Protein AF-A0A9D9YYS6-F1 (afdb_monomer_lite)

Radius of gyration: 22.5 Å; chains: 1; bounding box: 39×54×61 Å

Structure (mmCIF, N/CA/C/O backbone):
data_AF-A0A9D9YYS6-F1
#
_entry.id   AF-A0A9D9YYS6-F1
#
loop_
_atom_site.group_PDB
_atom_site.id
_atom_site.type_symbol
_atom_site.label_atom_id
_atom_site.label_alt_id
_atom_site.label_comp_id
_atom_site.label_asym_id
_atom_site.label_entity_id
_atom_site.label_seq_id
_atom_site.pdbx_PDB_ins_code
_atom_site.Cartn_x
_atom_site.Cartn_y
_atom_site.Cartn_z
_atom_site.occupancy
_atom_site.B_iso_or_equiv
_atom_site.auth_seq_id
_atom_site.auth_comp_id
_atom_site.auth_asym_id
_atom_site.auth_atom_id
_atom_site.pdbx_PDB_model_num
ATOM 1 N N . MET A 1 1 ? 5.212 40.871 49.961 1.00 56.50 1 MET A N 1
ATOM 2 C CA . MET A 1 1 ? 5.421 41.072 48.506 1.00 56.50 1 MET A CA 1
ATOM 3 C C . MET A 1 1 ? 6.659 40.356 47.951 1.00 56.50 1 MET A C 1
ATOM 5 O O . MET A 1 1 ? 6.537 39.735 46.909 1.00 56.50 1 MET A O 1
ATOM 9 N N . LYS A 1 2 ? 7.818 40.337 48.639 1.00 58.62 2 LYS A N 1
ATOM 10 C CA . LYS A 1 2 ? 9.047 39.690 48.117 1.00 58.62 2 LYS A CA 1
ATOM 11 C C . LYS A 1 2 ? 8.964 38.162 47.921 1.00 58.62 2 LYS A C 1
ATOM 13 O O . LYS A 1 2 ? 9.550 37.648 46.981 1.00 58.62 2 LYS A O 1
ATOM 18 N N . LYS A 1 3 ? 8.203 37.441 48.760 1.00 61.53 3 LYS A N 1
ATOM 19 C CA . LYS A 1 3 ? 8.047 35.977 48.634 1.00 61.53 3 LYS A CA 1
ATOM 20 C C . LYS A 1 3 ? 7.299 35.576 47.355 1.00 61.53 3 LYS A C 1
ATOM 22 O O . LYS A 1 3 ? 7.759 34.687 46.661 1.00 61.53 3 LYS A O 1
ATOM 27 N N . ALA A 1 4 ? 6.211 36.267 47.003 1.00 66.00 4 ALA A N 1
ATOM 28 C CA . ALA A 1 4 ? 5.428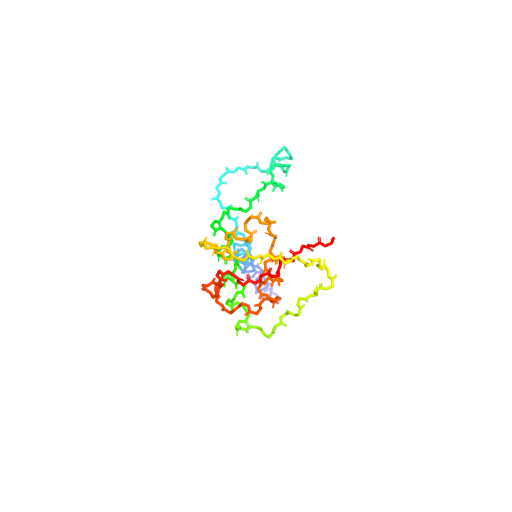 35.971 45.797 1.00 66.00 4 ALA A CA 1
ATOM 29 C C . ALA A 1 4 ? 6.234 36.165 44.497 1.00 66.00 4 ALA A C 1
ATOM 31 O O . ALA A 1 4 ? 6.087 35.387 43.563 1.00 66.00 4 ALA A O 1
ATOM 32 N N . LEU A 1 5 ? 7.142 37.148 44.469 1.00 63.53 5 LEU A N 1
ATOM 33 C CA . LEU A 1 5 ? 8.013 37.400 43.320 1.00 63.53 5 LEU A CA 1
ATOM 34 C C . LEU A 1 5 ? 9.017 36.256 43.085 1.00 63.53 5 LEU A C 1
ATOM 36 O O . LEU A 1 5 ? 9.277 35.886 41.947 1.00 63.53 5 LEU A O 1
ATOM 40 N N . ILE A 1 6 ? 9.534 35.658 44.164 1.00 70.31 6 ILE A N 1
ATOM 41 C CA . ILE A 1 6 ? 10.462 34.519 44.098 1.00 70.31 6 ILE A CA 1
ATOM 42 C C . ILE A 1 6 ? 9.759 33.277 43.539 1.00 70.31 6 ILE A C 1
ATOM 44 O O . ILE A 1 6 ? 10.321 32.598 42.687 1.00 70.31 6 ILE A O 1
ATOM 48 N N . TRP A 1 7 ? 8.516 33.012 43.954 1.00 67.12 7 TRP A N 1
ATOM 49 C CA . TRP A 1 7 ? 7.736 31.885 43.431 1.00 67.12 7 TRP A CA 1
ATOM 50 C C . TRP A 1 7 ? 7.406 32.035 41.938 1.00 67.12 7 TRP A C 1
ATOM 52 O O . TRP A 1 7 ? 7.451 31.049 41.209 1.00 67.12 7 TRP A O 1
ATOM 62 N N . ILE A 1 8 ? 7.151 33.258 41.460 1.00 67.81 8 ILE A N 1
ATOM 63 C CA . ILE A 1 8 ? 6.905 33.534 40.033 1.00 67.81 8 ILE A CA 1
ATOM 64 C C . ILE A 1 8 ? 8.182 33.343 39.203 1.00 67.81 8 ILE A C 1
ATOM 66 O O . ILE A 1 8 ? 8.134 32.727 38.141 1.00 67.81 8 ILE A O 1
ATOM 70 N N . ILE A 1 9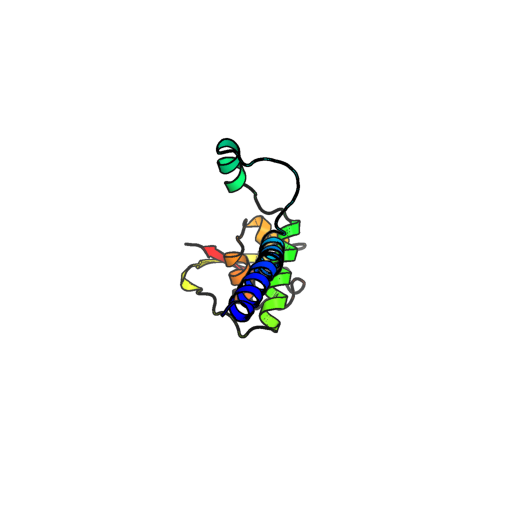 ? 9.335 33.800 39.698 1.00 65.25 9 ILE A N 1
ATOM 71 C CA . ILE A 1 9 ? 10.628 33.597 39.023 1.00 65.25 9 ILE A CA 1
ATOM 72 C C . ILE A 1 9 ? 10.982 32.101 38.952 1.00 65.25 9 ILE A C 1
ATOM 74 O O . ILE A 1 9 ? 11.461 31.634 37.920 1.00 65.25 9 ILE A O 1
ATOM 78 N N . LEU A 1 10 ? 10.690 31.331 40.007 1.00 64.38 10 LEU A N 1
ATOM 79 C CA . LEU A 1 10 ? 10.933 29.885 40.032 1.00 64.38 10 LEU A CA 1
ATOM 80 C C . LEU A 1 10 ? 10.026 29.121 39.050 1.00 64.38 10 LEU A C 1
ATOM 82 O O . LEU A 1 10 ? 10.476 28.175 38.409 1.00 64.38 10 LEU A O 1
ATOM 86 N N . LEU A 1 11 ? 8.772 29.560 38.894 1.00 62.81 11 LEU A N 1
ATOM 87 C CA . LEU A 1 11 ? 7.822 29.001 37.929 1.00 62.81 11 LEU A CA 1
ATOM 88 C C . LEU A 1 11 ? 8.278 29.252 36.480 1.00 62.81 11 LEU A C 1
ATOM 90 O O . LEU A 1 11 ? 8.231 28.345 35.655 1.00 62.81 11 LEU A O 1
ATOM 94 N N . VAL A 1 12 ? 8.773 30.458 36.181 1.00 60.47 12 VAL A N 1
ATOM 95 C CA . VAL A 1 12 ? 9.250 30.839 34.838 1.00 60.47 12 VAL A CA 1
ATOM 96 C C . VAL A 1 12 ? 10.539 30.103 34.449 1.00 60.47 12 VAL A C 1
ATOM 98 O O . VAL A 1 12 ? 10.718 29.771 33.280 1.00 60.47 12 VAL A O 1
ATOM 101 N N . LEU A 1 13 ? 11.401 29.769 35.414 1.00 61.91 13 LEU A N 1
ATOM 102 C CA . LEU A 1 13 ? 12.627 28.991 35.179 1.00 61.91 13 LEU A CA 1
ATOM 103 C C . LEU A 1 13 ? 12.378 27.504 34.868 1.00 61.91 13 LEU A C 1
ATOM 105 O O . LEU A 1 13 ? 13.253 26.859 34.296 1.00 61.91 13 LEU A O 1
ATOM 109 N N . LEU A 1 14 ? 11.201 26.961 35.203 1.00 58.50 14 LEU A N 1
ATOM 110 C CA . LEU A 1 14 ? 10.834 25.561 34.933 1.00 58.50 14 LEU A CA 1
ATOM 111 C C . LEU A 1 14 ? 10.111 25.357 33.589 1.00 58.50 14 LEU A C 1
ATOM 113 O O . LEU A 1 14 ? 10.123 24.251 33.048 1.00 58.50 14 LEU A O 1
ATOM 117 N N . LEU A 1 15 ? 9.525 26.414 33.018 1.00 56.78 15 LEU A N 1
ATOM 118 C CA . LEU A 1 15 ? 8.877 26.385 31.701 1.00 56.78 15 LEU A CA 1
ATOM 119 C C . LEU A 1 15 ? 9.804 26.035 30.514 1.00 56.78 15 LEU A C 1
ATOM 121 O O . LEU A 1 15 ? 9.336 25.309 29.631 1.00 56.78 15 LEU A O 1
ATOM 125 N N . PRO A 1 16 ? 11.089 26.456 30.445 1.00 56.72 16 PRO A N 1
ATOM 126 C CA . PRO A 1 16 ? 11.933 26.123 29.298 1.00 56.72 16 PRO A CA 1
ATOM 127 C C . PRO A 1 16 ? 12.193 24.619 29.163 1.00 56.72 16 PRO A C 1
ATOM 129 O O . PRO A 1 16 ? 12.228 24.133 28.040 1.00 56.72 16 PRO A O 1
ATOM 132 N N . SER A 1 17 ? 12.290 23.849 30.254 1.00 55.75 17 SER A N 1
ATOM 133 C CA . SER A 1 17 ? 12.518 22.395 30.150 1.00 55.75 17 SER A CA 1
ATOM 134 C C . SER A 1 17 ? 11.345 21.656 29.507 1.00 55.75 17 SER A C 1
ATOM 136 O O . SER A 1 17 ? 11.556 20.745 28.711 1.00 55.75 17 SER A O 1
ATOM 138 N N . ILE A 1 18 ? 10.111 22.065 29.807 1.00 56.78 18 ILE A N 1
ATOM 139 C CA . ILE A 1 18 ? 8.904 21.455 29.229 1.00 56.78 18 ILE A CA 1
ATOM 140 C C . ILE A 1 18 ? 8.785 21.828 27.746 1.00 56.78 18 ILE A C 1
ATOM 142 O O . ILE A 1 18 ? 8.467 20.978 26.915 1.00 56.78 18 ILE A O 1
ATOM 146 N N . PHE A 1 19 ? 9.110 23.077 27.400 1.00 56.69 19 PHE A N 1
ATOM 147 C CA . PHE A 1 19 ? 9.116 23.543 26.015 1.00 56.69 19 PHE A CA 1
ATOM 148 C C . PHE A 1 19 ? 10.212 22.867 25.176 1.00 56.69 19 PHE A C 1
ATOM 150 O O . PHE A 1 19 ? 9.953 22.478 24.042 1.00 56.69 19 PHE A O 1
ATOM 157 N N . ILE A 1 20 ? 11.405 22.652 25.740 1.00 54.62 20 ILE A N 1
ATOM 158 C CA . ILE A 1 20 ? 12.511 21.943 25.077 1.00 54.62 20 ILE A CA 1
ATOM 159 C C . ILE A 1 20 ? 12.150 20.472 24.831 1.00 54.62 20 ILE A C 1
ATOM 161 O O . ILE A 1 20 ? 12.404 19.965 23.743 1.00 54.62 20 ILE A O 1
ATOM 165 N N . LEU A 1 21 ? 11.507 19.794 25.786 1.00 50.53 21 LEU A N 1
ATOM 166 C CA . LEU A 1 21 ? 11.043 18.411 25.607 1.00 50.53 21 LEU A CA 1
ATOM 167 C C . LEU A 1 21 ? 9.977 18.289 24.509 1.00 50.53 21 LEU A C 1
ATOM 169 O O . LEU A 1 21 ? 10.054 17.378 23.685 1.00 50.53 21 LEU A O 1
ATOM 173 N N . TYR A 1 22 ? 9.026 19.225 24.449 1.00 56.75 22 TYR A N 1
ATOM 174 C CA . TYR A 1 22 ? 8.028 19.255 23.377 1.00 56.75 22 TYR A CA 1
ATOM 175 C C . TYR A 1 22 ? 8.675 19.565 22.020 1.00 56.75 22 TYR A C 1
ATOM 177 O O . TYR A 1 22 ? 8.401 18.889 21.035 1.00 56.75 22 TYR A O 1
ATOM 185 N N . PHE A 1 23 ? 9.605 20.523 21.978 1.00 51.28 23 PHE A N 1
ATOM 186 C CA . PHE A 1 23 ? 10.340 20.883 20.767 1.00 51.28 23 PHE A CA 1
ATOM 187 C C . PHE A 1 23 ? 11.202 19.727 20.239 1.00 51.28 23 PHE A C 1
ATOM 189 O O . PHE A 1 23 ? 11.228 19.492 19.037 1.00 51.28 23 PHE A O 1
ATOM 196 N N . ILE A 1 24 ? 11.863 18.961 21.110 1.00 50.72 24 ILE A N 1
ATOM 197 C CA . ILE A 1 24 ? 12.645 17.783 20.702 1.00 50.72 24 ILE A CA 1
ATOM 198 C C . ILE A 1 24 ? 11.719 16.656 20.215 1.00 50.72 24 ILE A C 1
ATOM 200 O O . ILE A 1 24 ? 12.013 16.030 19.201 1.00 50.72 24 ILE A O 1
ATOM 204 N N . SER A 1 25 ? 10.568 16.435 20.863 1.00 47.69 25 SER A N 1
ATOM 205 C CA . SER A 1 25 ? 9.603 15.411 20.432 1.00 47.69 25 SER A CA 1
ATOM 206 C C . SER A 1 25 ? 8.978 15.710 19.064 1.00 47.69 25 SER A C 1
ATOM 208 O O . SER A 1 25 ? 8.686 14.775 18.323 1.00 47.69 25 SER A O 1
ATOM 210 N N . SER A 1 26 ? 8.797 16.988 18.715 1.00 44.53 26 SER A N 1
ATOM 211 C CA . SER A 1 26 ? 8.314 17.421 17.394 1.00 44.53 26 SER A CA 1
ATOM 212 C C . SER A 1 26 ? 9.384 17.351 16.299 1.00 44.53 26 SER A C 1
ATOM 214 O O . SER A 1 26 ? 9.042 17.335 15.120 1.00 44.53 26 SER A O 1
ATOM 216 N N . ASN A 1 27 ? 10.668 17.317 16.677 1.00 42.59 27 ASN A N 1
ATOM 217 C CA . ASN A 1 27 ? 11.805 17.476 15.765 1.00 42.59 27 ASN A CA 1
ATOM 218 C C . ASN A 1 27 ? 12.651 16.209 1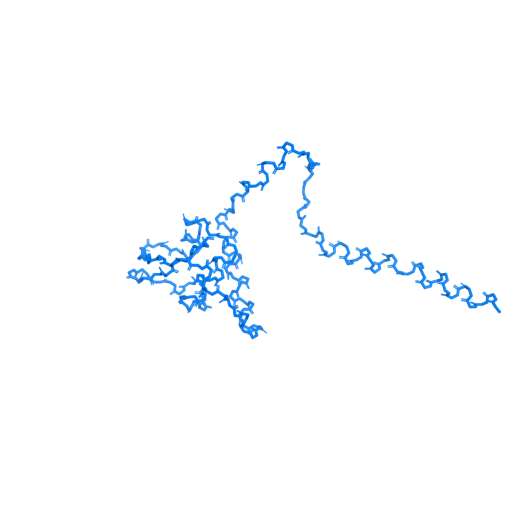5.578 1.00 42.59 27 ASN A C 1
ATOM 220 O O . ASN A 1 27 ? 13.728 16.285 14.994 1.00 42.59 27 ASN A O 1
ATOM 224 N N . ASN A 1 28 ? 12.169 15.027 15.970 1.00 41.12 28 ASN A N 1
ATOM 225 C CA . ASN A 1 28 ? 12.802 13.754 15.586 1.00 41.12 28 ASN A CA 1
ATOM 226 C C . ASN A 1 28 ? 12.567 13.389 14.103 1.00 41.12 28 ASN A C 1
ATOM 228 O O . ASN A 1 28 ? 12.456 12.218 13.742 1.00 41.12 28 ASN A O 1
ATOM 232 N N . PHE A 1 29 ? 12.522 14.394 13.229 1.00 41.56 29 PHE A N 1
ATOM 233 C CA . PHE A 1 29 ? 12.642 14.232 11.792 1.00 41.56 29 PHE A CA 1
ATOM 234 C C . PHE A 1 29 ? 14.094 14.528 11.402 1.00 41.56 29 PHE A C 1
ATOM 236 O O . PHE A 1 29 ? 14.508 15.678 11.326 1.00 41.56 29 PHE A O 1
ATOM 243 N N . ILE A 1 30 ? 14.836 13.444 11.162 1.00 37.91 30 ILE A N 1
ATOM 244 C CA . ILE A 1 30 ? 16.079 13.370 10.382 1.00 37.91 30 ILE A CA 1
ATOM 245 C C . ILE A 1 30 ? 17.216 14.279 10.883 1.00 37.91 30 ILE A C 1
ATOM 247 O O . ILE A 1 30 ? 17.361 15.426 10.473 1.00 37.91 30 ILE A O 1
ATOM 251 N N . THR A 1 31 ? 18.127 13.711 11.672 1.00 42.28 31 THR A N 1
ATOM 252 C CA . THR A 1 31 ? 19.491 14.240 11.768 1.00 42.28 31 THR A CA 1
ATOM 253 C C . THR A 1 31 ? 20.406 13.436 10.854 1.00 42.28 31 THR A C 1
ATOM 255 O O . THR A 1 31 ? 20.800 12.326 11.206 1.00 42.28 31 THR A O 1
ATOM 258 N N . ASP A 1 32 ? 20.782 14.016 9.718 1.00 40.38 32 ASP A N 1
ATOM 259 C CA . ASP A 1 32 ? 22.185 13.983 9.315 1.00 40.38 32 ASP A CA 1
ATOM 260 C C . ASP A 1 32 ? 22.544 15.277 8.571 1.00 40.38 32 ASP A C 1
ATOM 262 O O . ASP A 1 32 ? 21.735 15.844 7.837 1.00 40.38 32 ASP A O 1
ATOM 266 N N . SER A 1 33 ? 23.730 15.796 8.865 1.00 51.78 33 SER A N 1
ATOM 267 C CA . SER A 1 33 ? 24.181 17.169 8.605 1.00 51.78 33 SER A CA 1
ATOM 268 C C . SER A 1 33 ? 23.956 17.693 7.179 1.00 51.78 33 SER A C 1
ATOM 270 O O . SER A 1 33 ? 24.526 17.183 6.218 1.00 51.78 33 SER A O 1
ATOM 272 N N . GLY A 1 34 ? 23.265 18.831 7.062 1.00 41.78 34 GLY A N 1
ATOM 273 C CA . GLY A 1 34 ? 23.276 19.658 5.854 1.00 41.78 34 GLY A CA 1
ATOM 274 C C . GLY A 1 34 ? 22.334 20.852 5.963 1.00 41.78 34 GLY A C 1
ATOM 275 O O . GLY A 1 34 ? 21.120 20.688 5.987 1.00 41.78 34 GLY A O 1
ATOM 276 N N . ALA A 1 35 ? 22.880 22.066 6.034 1.00 45.66 35 ALA A N 1
ATOM 277 C CA . ALA A 1 35 ? 22.084 23.287 5.972 1.00 45.66 35 ALA A CA 1
ATOM 278 C C . ALA A 1 35 ? 21.272 23.327 4.664 1.00 45.66 35 ALA A C 1
ATOM 280 O O . ALA A 1 35 ? 21.814 23.170 3.569 1.00 45.66 35 ALA A O 1
ATOM 281 N N . ILE A 1 36 ? 19.965 23.542 4.785 1.00 44.62 36 ILE A N 1
ATOM 282 C CA . ILE A 1 36 ? 19.050 23.673 3.653 1.00 44.62 36 ILE A CA 1
ATOM 283 C C . ILE A 1 36 ? 19.233 25.073 3.058 1.00 44.62 36 ILE A C 1
ATOM 285 O O . ILE A 1 36 ? 18.765 26.058 3.626 1.00 44.62 36 ILE A O 1
ATOM 289 N N . ASN A 1 37 ? 19.961 25.185 1.948 1.00 47.16 37 ASN A N 1
ATOM 290 C CA . ASN A 1 37 ? 19.975 26.392 1.123 1.00 47.16 37 ASN A CA 1
ATOM 291 C C . ASN A 1 37 ? 18.885 26.280 0.036 1.00 47.16 37 ASN A C 1
ATOM 293 O O . ASN A 1 37 ? 18.378 25.197 -0.250 1.00 47.16 37 ASN A O 1
ATOM 297 N N . GLN A 1 38 ? 18.478 27.410 -0.540 1.00 52.16 38 GLN A N 1
ATOM 298 C CA . GLN A 1 38 ? 17.330 27.486 -1.456 1.00 52.16 38 GLN A CA 1
ATOM 299 C C . GLN A 1 38 ? 17.542 26.683 -2.759 1.00 52.16 38 GLN A C 1
ATOM 301 O O . GLN A 1 38 ? 16.577 26.229 -3.359 1.00 52.16 38 GLN A O 1
ATOM 306 N N . GLU A 1 39 ? 18.797 26.413 -3.127 1.00 45.62 39 GLU A N 1
ATOM 307 C CA . GLU A 1 39 ? 19.193 25.504 -4.216 1.00 45.62 39 GLU A CA 1
ATOM 308 C C . GLU A 1 39 ? 18.899 24.026 -3.882 1.00 45.62 39 GLU A C 1
ATOM 310 O O . GLU A 1 39 ? 18.513 23.244 -4.747 1.00 45.62 39 GLU A O 1
ATOM 315 N N . ASN A 1 40 ? 18.974 23.647 -2.602 1.00 47.56 40 ASN A N 1
ATOM 316 C CA . ASN A 1 40 ? 18.553 22.331 -2.126 1.00 47.56 40 ASN A CA 1
ATOM 317 C C . ASN A 1 40 ? 17.029 22.231 -1.957 1.00 47.56 40 ASN A C 1
ATOM 319 O O . ASN A 1 40 ? 16.515 21.120 -1.907 1.00 47.56 40 ASN A O 1
ATOM 323 N N . ALA A 1 41 ? 16.291 23.344 -1.881 1.00 43.91 41 ALA A N 1
ATOM 324 C CA . ALA A 1 41 ? 14.838 23.320 -1.695 1.00 43.91 41 ALA A CA 1
ATOM 325 C C . ALA A 1 41 ? 14.087 22.785 -2.928 1.00 43.91 41 ALA A C 1
ATOM 327 O O . ALA A 1 41 ? 13.132 22.029 -2.769 1.00 43.91 41 ALA A O 1
ATOM 328 N N . GLU A 1 42 ? 14.572 23.068 -4.141 1.00 45.72 42 GLU A N 1
ATOM 329 C CA . GLU A 1 42 ? 14.052 22.451 -5.377 1.00 45.72 42 GLU A CA 1
ATOM 330 C C . GLU A 1 42 ? 14.449 20.968 -5.506 1.00 45.72 42 GLU A C 1
ATOM 332 O O . GLU A 1 42 ? 13.782 20.195 -6.182 1.00 45.72 42 GLU A O 1
ATOM 337 N N . LYS A 1 43 ? 15.486 20.519 -4.786 1.00 44.34 43 LYS A N 1
ATOM 338 C CA . LYS A 1 43 ? 15.857 19.096 -4.691 1.00 44.34 43 LYS A CA 1
ATOM 339 C C . LYS A 1 43 ? 15.028 18.326 -3.652 1.00 44.34 43 LYS A C 1
ATOM 341 O O . LYS A 1 43 ? 15.004 17.098 -3.670 1.00 44.34 43 LYS A O 1
ATOM 346 N N . ILE A 1 44 ? 14.352 19.033 -2.744 1.00 45.81 44 ILE A N 1
ATOM 347 C CA . ILE A 1 44 ? 13.503 18.453 -1.690 1.00 45.81 44 ILE A CA 1
ATOM 348 C C . ILE A 1 44 ? 12.091 18.160 -2.210 1.00 45.81 44 ILE A C 1
ATOM 350 O O . ILE A 1 44 ? 11.426 17.272 -1.679 1.00 45.81 44 ILE A O 1
ATOM 354 N N . THR A 1 45 ? 11.648 18.822 -3.283 1.00 47.03 45 THR A N 1
ATOM 355 C CA . THR A 1 45 ? 10.345 18.541 -3.909 1.00 47.03 45 THR A CA 1
ATOM 356 C C . THR A 1 45 ? 10.301 17.204 -4.656 1.00 47.03 45 THR A C 1
ATOM 358 O O . THR A 1 45 ? 9.212 16.690 -4.886 1.00 47.03 45 THR A O 1
ATOM 361 N N . ASP A 1 46 ? 11.461 16.596 -4.934 1.00 48.66 46 ASP A N 1
ATOM 362 C CA . ASP A 1 46 ? 11.603 15.320 -5.652 1.00 48.66 46 ASP A CA 1
ATOM 363 C C . ASP A 1 46 ? 12.179 14.185 -4.784 1.00 48.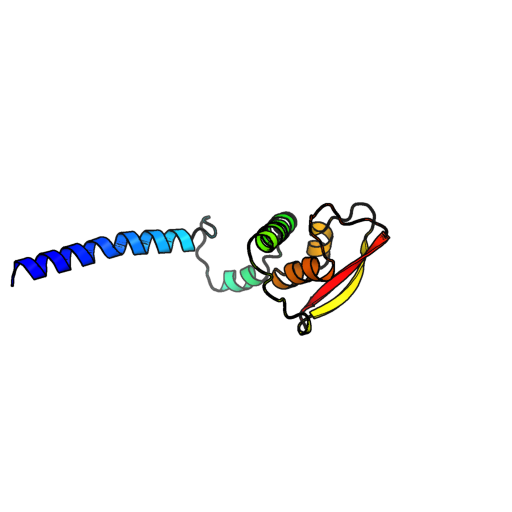66 46 ASP A C 1
ATOM 365 O O . ASP A 1 46 ? 12.783 13.236 -5.299 1.00 48.66 46 ASP A O 1
ATOM 369 N N . ILE A 1 47 ? 11.995 14.218 -3.458 1.00 55.03 47 ILE A N 1
ATOM 370 C CA . ILE A 1 47 ? 12.261 13.024 -2.639 1.00 55.03 47 ILE A CA 1
ATOM 371 C C . ILE A 1 47 ? 11.124 12.029 -2.894 1.00 55.03 47 ILE A C 1
ATOM 373 O O . ILE A 1 47 ? 10.184 11.892 -2.112 1.00 55.03 47 ILE A O 1
ATOM 377 N N . LYS A 1 48 ? 11.198 11.341 -4.037 1.00 67.12 48 LYS A N 1
ATOM 378 C CA . LYS A 1 48 ? 10.337 10.206 -4.346 1.00 67.12 48 LYS A CA 1
ATOM 379 C C . LYS A 1 48 ? 10.499 9.193 -3.216 1.00 67.12 48 LYS A C 1
ATOM 381 O O . LYS A 1 48 ? 11.619 8.754 -2.948 1.00 67.12 48 LYS A O 1
ATOM 386 N N . LEU A 1 49 ? 9.386 8.853 -2.564 1.00 72.50 49 LEU A N 1
ATOM 387 C CA . LEU A 1 49 ? 9.340 7.839 -1.511 1.00 72.50 49 LEU A CA 1
ATOM 388 C C . LEU A 1 49 ? 10.105 6.596 -1.968 1.00 72.50 49 LEU A C 1
ATOM 390 O O . LEU A 1 49 ? 9.907 6.108 -3.091 1.00 72.50 49 LEU A O 1
ATOM 394 N N . LYS A 1 50 ? 10.995 6.088 -1.114 1.00 80.81 50 LYS A N 1
ATOM 395 C CA . LYS A 1 50 ? 11.663 4.822 -1.398 1.00 80.81 50 LYS A CA 1
ATOM 396 C C . LYS A 1 50 ? 10.632 3.708 -1.271 1.00 80.81 50 LYS A C 1
ATOM 398 O O . LYS A 1 50 ? 9.635 3.834 -0.562 1.00 80.81 50 LYS A O 1
ATOM 403 N N . LYS A 1 51 ? 10.849 2.602 -1.980 1.00 76.06 51 LYS A N 1
ATOM 404 C CA . LYS A 1 51 ? 9.895 1.485 -2.010 1.00 76.06 51 LYS A CA 1
ATOM 405 C C . LYS A 1 51 ? 9.608 0.947 -0.601 1.00 76.06 51 LYS A C 1
ATOM 407 O O . LYS A 1 51 ? 8.485 0.555 -0.302 1.00 76.06 51 LYS A O 1
ATOM 412 N N . GLU A 1 52 ? 10.612 0.968 0.266 1.00 79.44 52 GLU A N 1
ATOM 413 C CA . GLU A 1 52 ? 10.541 0.510 1.652 1.00 79.44 52 GLU A CA 1
ATOM 414 C C . GLU A 1 52 ? 9.605 1.378 2.510 1.00 79.44 52 GLU A C 1
ATOM 416 O O . GLU A 1 52 ? 8.928 0.849 3.395 1.00 79.44 52 GLU A O 1
ATOM 421 N N . ASP A 1 53 ? 9.498 2.675 2.204 1.00 84.06 53 ASP A N 1
ATOM 422 C CA . ASP A 1 53 ? 8.678 3.630 2.958 1.00 84.06 53 ASP A CA 1
ATOM 423 C C . ASP A 1 53 ? 7.177 3.333 2.803 1.00 84.06 53 ASP A C 1
ATOM 425 O O . ASP A 1 53 ? 6.396 3.528 3.735 1.00 84.06 53 ASP A O 1
ATOM 429 N N . TYR A 1 54 ? 6.765 2.786 1.654 1.00 85.62 54 TYR A N 1
ATOM 430 C CA . TYR A 1 54 ? 5.365 2.443 1.386 1.00 85.62 54 TYR A CA 1
ATOM 431 C C . TYR A 1 54 ? 4.827 1.376 2.342 1.00 85.62 54 TYR A C 1
ATOM 433 O O . TYR A 1 54 ? 3.694 1.490 2.806 1.00 85.62 54 TYR A O 1
ATOM 441 N N . ASN A 1 55 ? 5.632 0.364 2.684 1.00 86.00 55 ASN A N 1
ATOM 442 C CA . ASN A 1 55 ? 5.224 -0.657 3.654 1.00 86.00 55 ASN A CA 1
ATOM 443 C C . ASN A 1 55 ? 4.957 -0.042 5.031 1.00 86.00 55 ASN A C 1
ATOM 445 O O . ASN A 1 55 ? 3.981 -0.408 5.681 1.00 86.00 55 ASN A O 1
ATOM 449 N N . ILE A 1 56 ? 5.807 0.895 5.459 1.00 85.31 56 ILE A N 1
ATOM 450 C CA . ILE A 1 56 ? 5.678 1.568 6.755 1.00 85.31 56 ILE A CA 1
ATOM 451 C C . ILE A 1 56 ? 4.394 2.399 6.781 1.00 85.31 56 ILE A C 1
ATOM 453 O O . ILE A 1 56 ? 3.588 2.229 7.691 1.00 85.31 56 ILE A O 1
ATOM 457 N N . ILE A 1 57 ? 4.163 3.224 5.755 1.00 84.69 57 ILE A N 1
ATOM 458 C CA . ILE A 1 57 ? 2.987 4.108 5.669 1.00 84.69 57 ILE A CA 1
ATOM 459 C C . ILE A 1 57 ? 1.684 3.297 5.637 1.00 84.69 57 ILE A C 1
ATOM 461 O O . ILE A 1 57 ? 0.727 3.625 6.336 1.00 84.69 57 ILE A O 1
ATOM 465 N N . ILE A 1 58 ? 1.642 2.218 4.850 1.00 85.88 58 ILE A N 1
ATOM 466 C CA . ILE A 1 58 ? 0.463 1.349 4.766 1.00 85.88 58 ILE A CA 1
ATOM 467 C C . ILE A 1 58 ? 0.178 0.700 6.125 1.00 85.88 58 ILE A C 1
ATOM 469 O O . ILE A 1 58 ? -0.968 0.692 6.566 1.00 85.88 58 ILE A O 1
ATOM 473 N N . GLN A 1 59 ? 1.198 0.159 6.795 1.00 86.81 59 GLN A N 1
ATOM 474 C CA . GLN A 1 59 ? 1.024 -0.490 8.097 1.00 86.81 59 GLN A CA 1
ATOM 475 C C . GLN A 1 59 ? 0.613 0.498 9.187 1.00 86.81 59 GLN A C 1
ATOM 477 O O . GLN A 1 59 ? -0.259 0.191 9.995 1.00 86.81 59 GLN A O 1
ATOM 482 N N . GLU A 1 60 ? 1.196 1.696 9.192 1.00 85.38 60 GLU A N 1
ATOM 483 C CA . GLU A 1 60 ? 0.789 2.779 10.086 1.00 85.38 60 GLU A CA 1
ATOM 484 C C . GLU A 1 60 ? -0.702 3.093 9.913 1.00 85.38 60 GLU A C 1
ATOM 486 O O . GLU A 1 60 ? -1.441 3.147 10.897 1.00 85.38 60 GLU A O 1
ATOM 491 N N . PHE A 1 61 ? -1.172 3.221 8.669 1.00 82.62 61 PHE A N 1
ATOM 492 C CA . PHE A 1 61 ? -2.585 3.464 8.394 1.00 82.62 61 PHE A CA 1
ATOM 493 C C . PHE A 1 61 ? -3.479 2.303 8.852 1.00 82.62 61 PHE A C 1
ATOM 495 O O . PHE A 1 61 ? -4.481 2.540 9.525 1.00 82.62 61 PHE A O 1
ATOM 502 N N . LEU A 1 62 ? -3.108 1.056 8.543 1.00 84.25 62 LEU A N 1
ATOM 503 C CA . LEU A 1 62 ? -3.860 -0.135 8.958 1.00 84.25 62 LEU A CA 1
ATOM 504 C C . LEU A 1 62 ? -3.987 -0.238 10.485 1.00 84.25 62 LEU A C 1
ATOM 506 O O . LEU A 1 62 ? -5.072 -0.529 10.984 1.00 84.25 62 LEU A O 1
ATOM 510 N N . ASN A 1 63 ? -2.916 0.058 11.223 1.00 83.62 63 ASN A N 1
ATOM 511 C CA . ASN A 1 63 ? -2.931 0.059 12.687 1.00 83.62 63 ASN A CA 1
ATOM 512 C C . ASN A 1 63 ? -3.802 1.200 13.241 1.00 83.62 63 ASN A C 1
ATOM 514 O O . ASN A 1 63 ? -4.583 0.996 14.167 1.00 83.62 63 ASN A O 1
ATOM 518 N N . ASN A 1 64 ? -3.733 2.392 12.643 1.00 74.38 64 ASN A N 1
ATOM 519 C CA . ASN A 1 64 ? -4.517 3.548 13.085 1.00 74.38 64 ASN A CA 1
ATOM 520 C C . ASN A 1 64 ? -6.030 3.383 12.842 1.00 74.38 64 ASN A C 1
ATOM 522 O O . ASN A 1 64 ? -6.827 3.890 13.633 1.00 74.38 64 ASN A O 1
ATOM 526 N N . GLN A 1 65 ? -6.438 2.650 11.798 1.00 68.00 65 GLN A N 1
ATOM 527 C CA . GLN A 1 65 ? -7.848 2.307 11.540 1.00 68.00 65 GLN A CA 1
ATOM 528 C C . GLN A 1 65 ? -8.456 1.399 12.625 1.00 68.00 65 GLN A C 1
ATOM 530 O O . GLN A 1 65 ? -9.678 1.355 12.763 1.00 68.00 65 GLN A O 1
ATOM 535 N N . GLN A 1 66 ? -7.633 0.676 13.395 1.00 59.56 66 GLN A N 1
ATOM 536 C CA . GLN A 1 66 ? -8.106 -0.197 14.476 1.00 59.56 66 GLN A CA 1
ATOM 537 C C . GLN A 1 66 ? -8.418 0.575 15.768 1.00 59.56 66 GLN A C 1
ATOM 539 O O . GLN A 1 66 ? -9.322 0.177 16.500 1.00 59.56 66 GLN A O 1
ATOM 544 N N . ASP A 1 67 ? -7.723 1.690 16.020 1.00 55.06 67 ASP A N 1
ATOM 545 C CA . ASP A 1 67 ? -7.799 2.441 17.285 1.00 55.06 67 ASP A CA 1
ATOM 546 C C . ASP A 1 67 ? -8.668 3.707 17.227 1.00 55.06 67 ASP A C 1
ATOM 548 O O . ASP A 1 67 ? -9.114 4.207 18.264 1.00 55.06 67 ASP A O 1
ATOM 552 N N . LYS A 1 68 ? -8.930 4.262 16.038 1.00 47.88 68 LYS A N 1
ATOM 553 C CA . LYS A 1 68 ? -9.700 5.504 15.886 1.00 47.88 68 LYS A CA 1
ATOM 554 C C . LYS A 1 68 ? -10.908 5.276 14.995 1.00 47.88 68 LYS A C 1
ATOM 556 O O . LYS A 1 68 ? -10.785 4.774 13.883 1.00 47.88 68 LYS A O 1
ATOM 561 N N . GLY A 1 69 ? -12.085 5.671 15.491 1.00 50.22 69 GLY A N 1
ATOM 562 C CA . GLY A 1 69 ? -13.305 5.732 14.691 1.00 50.22 69 GLY A CA 1
ATOM 563 C C . GLY A 1 69 ? -13.002 6.416 13.360 1.00 50.22 69 GLY A C 1
ATOM 564 O O . GLY A 1 69 ? -12.517 7.542 13.363 1.00 50.22 69 GLY A O 1
ATOM 565 N N . LYS A 1 70 ? -13.208 5.665 12.272 1.00 55.12 70 LYS A N 1
ATOM 566 C CA . LYS A 1 70 ? -12.840 5.971 10.884 1.00 55.12 70 LYS A CA 1
ATOM 567 C C . LYS A 1 70 ? -12.868 7.475 10.609 1.00 55.12 70 LYS A C 1
ATOM 569 O O . LYS A 1 70 ? -13.948 8.051 10.502 1.00 55.12 70 LYS A O 1
ATOM 574 N N . GLU A 1 71 ? -11.700 8.104 10.483 1.00 62.06 71 GLU A N 1
ATOM 575 C CA . GLU A 1 71 ? -11.639 9.408 9.825 1.00 62.06 71 GLU A CA 1
ATOM 576 C C . GLU A 1 71 ? -12.201 9.209 8.414 1.00 62.06 71 GLU A C 1
ATOM 578 O O . GLU A 1 71 ? -11.697 8.391 7.639 1.00 62.06 71 GLU A O 1
ATOM 583 N N . GLU A 1 72 ? -13.321 9.869 8.124 1.00 71.69 72 GLU A N 1
ATOM 584 C CA . GLU A 1 72 ? -14.001 9.733 6.844 1.00 71.69 72 GLU A CA 1
ATOM 585 C C . GLU A 1 72 ? -13.132 10.379 5.764 1.00 71.69 72 GLU A C 1
ATOM 587 O O . GLU A 1 72 ? -12.959 11.597 5.711 1.00 71.69 72 GLU A O 1
ATOM 592 N N . ILE A 1 73 ? -12.538 9.545 4.913 1.00 79.31 73 ILE A N 1
ATOM 593 C CA . ILE A 1 73 ? -11.781 10.016 3.758 1.00 79.31 73 ILE A CA 1
ATOM 594 C C . ILE A 1 73 ? -12.783 10.590 2.758 1.00 79.31 73 ILE A C 1
ATOM 596 O O . ILE A 1 73 ? -13.658 9.875 2.272 1.00 79.31 73 ILE A O 1
ATOM 600 N N . ASP A 1 74 ? -12.636 11.869 2.411 1.00 87.12 74 ASP A N 1
ATOM 601 C CA . ASP A 1 74 ? -13.433 12.494 1.354 1.00 87.12 74 ASP A CA 1
ATOM 602 C C . ASP A 1 74 ? -13.035 11.930 -0.019 1.00 87.12 74 ASP A C 1
ATOM 604 O O . ASP A 1 74 ? -12.129 12.427 -0.696 1.00 87.12 74 ASP A O 1
ATOM 608 N N . LEU A 1 75 ? -13.733 10.870 -0.429 1.00 86.12 75 LEU A N 1
ATOM 609 C CA . LEU A 1 75 ? -13.488 10.162 -1.684 1.00 86.12 75 LEU A CA 1
ATOM 610 C C . LEU A 1 75 ? -13.815 11.002 -2.928 1.00 86.12 75 LEU A C 1
ATOM 612 O O . LEU A 1 75 ? -13.373 10.655 -4.022 1.00 86.12 75 LEU A O 1
ATOM 616 N N . SER A 1 76 ? -14.543 12.119 -2.797 1.00 91.00 76 SER A N 1
ATOM 617 C CA . SER A 1 76 ? -14.909 12.962 -3.946 1.00 91.00 76 SER A CA 1
ATOM 618 C C . SER A 1 76 ? -13.698 13.644 -4.605 1.00 91.00 76 SER A C 1
ATOM 620 O O . SER A 1 76 ? -13.757 14.024 -5.783 1.00 91.00 76 SER A O 1
ATOM 622 N N . LYS A 1 77 ? -12.583 13.737 -3.869 1.00 93.81 77 LYS A N 1
ATOM 623 C CA . LYS A 1 77 ? -11.303 14.320 -4.298 1.00 93.81 77 LYS A CA 1
ATOM 624 C C . LYS A 1 77 ? -10.478 13.415 -5.210 1.00 93.81 77 LYS A C 1
ATOM 626 O O . LYS A 1 77 ? -9.496 13.888 -5.779 1.00 93.81 77 LYS A O 1
ATOM 631 N N . PHE A 1 78 ? -10.861 12.148 -5.355 1.00 94.56 78 PHE A N 1
ATOM 632 C CA . PHE A 1 78 ? -10.088 11.169 -6.107 1.00 94.56 78 PHE A CA 1
ATOM 633 C C . PHE A 1 78 ? -10.803 10.740 -7.390 1.00 94.56 78 PHE A C 1
ATOM 635 O O . PHE A 1 78 ? -12.026 10.597 -7.443 1.00 94.56 78 PHE A O 1
ATOM 642 N N . GLU A 1 79 ? -10.020 10.520 -8.435 1.00 96.25 79 GLU A N 1
ATOM 643 C CA . GLU A 1 79 ? -10.374 9.671 -9.567 1.00 96.25 79 GLU A CA 1
ATOM 644 C C . GLU A 1 79 ? -9.923 8.240 -9.269 1.00 96.25 79 GLU A C 1
ATOM 646 O O . GLU A 1 79 ? -8.897 8.035 -8.624 1.00 96.25 79 GLU A O 1
ATOM 651 N N . VAL A 1 80 ? -10.687 7.239 -9.708 1.00 95.44 80 VAL A N 1
ATOM 652 C CA . VAL A 1 80 ? -10.420 5.832 -9.382 1.00 95.44 80 VAL A CA 1
ATOM 653 C C . 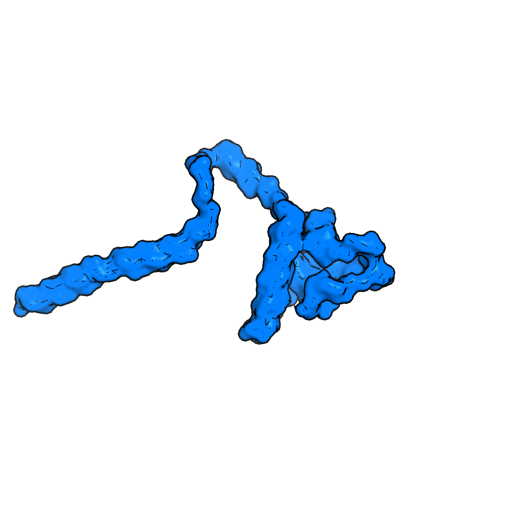VAL A 1 80 ? -10.184 5.029 -10.653 1.00 95.44 80 VAL A C 1
ATOM 655 O O . VAL A 1 80 ? -11.021 5.017 -11.555 1.00 95.44 80 VAL A O 1
ATOM 658 N N . PHE A 1 81 ? -9.068 4.306 -10.689 1.00 96.00 81 PHE A N 1
ATOM 659 C CA . PHE A 1 81 ? -8.648 3.488 -11.822 1.00 96.00 81 PHE A CA 1
ATOM 660 C C . PHE A 1 81 ? -8.570 2.010 -11.421 1.00 96.00 81 PHE A C 1
ATOM 662 O O . PHE A 1 81 ? -7.959 1.687 -10.402 1.00 96.00 81 PHE A O 1
ATOM 669 N N . PRO A 1 82 ? -9.152 1.078 -12.194 1.00 97.38 82 PRO A N 1
ATOM 670 C CA . PRO A 1 82 ? -9.028 -0.344 -11.909 1.00 97.38 82 PRO A CA 1
ATOM 671 C C . PRO A 1 82 ? -7.640 -0.864 -12.309 1.00 97.38 82 PRO A C 1
ATOM 673 O O . PRO A 1 82 ? -7.168 -0.632 -13.422 1.00 97.38 82 PRO A O 1
ATOM 676 N N . TYR A 1 83 ? -7.011 -1.635 -11.426 1.00 97.19 83 TYR A N 1
ATOM 677 C CA . TYR A 1 83 ? -5.760 -2.342 -11.679 1.00 97.19 83 TYR A CA 1
ATOM 678 C C . TYR A 1 83 ? -5.928 -3.832 -11.381 1.00 97.19 83 TYR A C 1
ATOM 680 O O . TYR A 1 83 ? -6.330 -4.209 -10.284 1.00 97.19 83 TYR A O 1
ATOM 688 N N . GLN A 1 84 ? -5.615 -4.698 -12.344 1.00 97.44 84 GLN A N 1
ATOM 689 C CA . GLN A 1 84 ? -5.610 -6.139 -12.104 1.00 97.44 84 GLN A CA 1
ATOM 690 C C . GLN A 1 84 ? -4.297 -6.542 -11.430 1.00 97.44 84 GLN A C 1
ATOM 692 O O . GLN A 1 84 ? -3.228 -6.394 -12.018 1.00 97.44 84 GLN A O 1
ATOM 697 N N . ILE A 1 85 ? -4.390 -7.076 -10.212 1.00 95.56 85 ILE A N 1
ATOM 698 C CA . ILE A 1 85 ? -3.232 -7.545 -9.443 1.00 95.56 85 ILE A CA 1
ATOM 699 C C . ILE A 1 85 ? -2.595 -8.719 -10.190 1.00 95.56 85 ILE A C 1
ATOM 701 O O . ILE A 1 85 ? -3.279 -9.702 -10.492 1.00 95.56 85 ILE A O 1
ATOM 705 N N . VAL A 1 86 ? -1.294 -8.653 -10.468 1.00 95.25 86 VAL A N 1
ATOM 706 C CA . VAL A 1 86 ? -0.559 -9.764 -11.090 1.00 95.25 86 VAL A CA 1
ATOM 707 C C . VAL A 1 86 ? 0.230 -10.557 -10.053 1.00 95.25 86 VAL A C 1
ATOM 709 O O . VAL A 1 86 ? 0.391 -10.156 -8.902 1.00 95.25 86 VAL A O 1
ATOM 712 N N . TRP A 1 87 ? 0.696 -11.745 -10.437 1.00 93.44 87 TRP A N 1
ATOM 713 C CA . TRP A 1 87 ? 1.486 -12.577 -9.534 1.00 93.44 87 TRP A CA 1
ATOM 714 C C . TRP A 1 87 ? 2.755 -11.838 -9.083 1.00 93.44 87 TRP A C 1
ATOM 716 O O . TRP A 1 87 ? 3.450 -11.267 -9.920 1.00 93.44 87 TRP A O 1
ATOM 726 N N . LYS A 1 88 ? 3.052 -11.906 -7.775 1.00 91.88 88 LYS A N 1
ATOM 727 C CA . LYS A 1 88 ? 4.108 -11.169 -7.044 1.00 91.88 88 LYS A CA 1
ATOM 728 C C . LYS A 1 88 ? 3.857 -9.689 -6.763 1.00 91.88 88 LYS A C 1
ATOM 730 O O . LYS A 1 88 ? 4.694 -9.090 -6.092 1.00 91.88 88 LYS A O 1
ATOM 735 N N . ASP A 1 89 ? 2.737 -9.114 -7.187 1.00 93.69 89 ASP A N 1
ATOM 736 C CA . ASP A 1 89 ? 2.394 -7.775 -6.721 1.00 93.69 89 ASP A CA 1
ATOM 737 C C . ASP A 1 89 ? 2.191 -7.776 -5.196 1.00 93.69 89 ASP A C 1
ATOM 739 O O . ASP A 1 89 ? 1.521 -8.647 -4.635 1.00 93.69 89 ASP A O 1
ATOM 743 N N . THR A 1 90 ? 2.758 -6.768 -4.536 1.00 92.19 90 THR A N 1
ATOM 744 C CA . THR A 1 90 ? 2.454 -6.409 -3.146 1.00 92.19 90 THR A CA 1
ATOM 745 C C . THR A 1 90 ? 1.724 -5.067 -3.129 1.00 92.19 90 THR A C 1
ATOM 747 O O . THR A 1 90 ? 1.793 -4.302 -4.094 1.00 92.19 90 THR A O 1
ATOM 750 N N . LEU A 1 91 ? 1.026 -4.746 -2.037 1.00 91.44 91 LEU A N 1
ATOM 751 C CA . LEU A 1 91 ? 0.313 -3.470 -1.953 1.00 91.44 91 LEU A CA 1
ATOM 752 C C . LEU A 1 91 ? 1.281 -2.280 -2.020 1.00 91.44 91 LEU A C 1
ATOM 754 O O . LEU A 1 91 ? 0.993 -1.292 -2.691 1.00 91.44 91 LEU A O 1
ATOM 758 N N . ALA A 1 92 ? 2.455 -2.408 -1.395 1.00 91.44 92 ALA A N 1
ATOM 759 C CA . ALA A 1 92 ? 3.513 -1.408 -1.474 1.00 91.44 92 ALA A CA 1
ATOM 760 C C . ALA A 1 92 ? 4.134 -1.318 -2.871 1.00 91.44 92 ALA A C 1
ATOM 762 O O . ALA A 1 92 ? 4.397 -0.216 -3.340 1.00 91.44 92 ALA A O 1
ATOM 763 N N . ASP A 1 93 ? 4.320 -2.442 -3.569 1.00 92.25 93 ASP A N 1
ATOM 764 C CA . ASP A 1 93 ? 4.821 -2.451 -4.949 1.00 92.25 93 ASP A CA 1
ATOM 765 C C . ASP A 1 93 ? 3.868 -1.698 -5.876 1.00 92.25 93 ASP A C 1
ATOM 767 O O . ASP A 1 93 ? 4.310 -0.909 -6.712 1.00 92.25 93 ASP A O 1
ATOM 771 N N . ILE A 1 94 ? 2.563 -1.906 -5.699 1.00 94.12 94 ILE A N 1
ATOM 772 C CA . ILE A 1 94 ? 1.533 -1.216 -6.469 1.00 94.12 94 ILE A CA 1
ATOM 773 C C . ILE A 1 94 ? 1.500 0.274 -6.105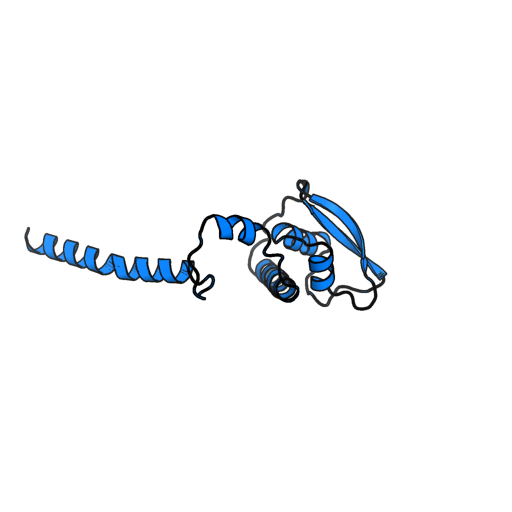 1.00 94.12 94 ILE A C 1
ATOM 775 O O . ILE A 1 94 ? 1.564 1.116 -7.000 1.00 94.12 94 ILE A O 1
ATOM 779 N N . ALA A 1 95 ? 1.457 0.624 -4.819 1.00 93.00 95 ALA A N 1
ATOM 780 C CA . ALA A 1 95 ? 1.451 2.022 -4.390 1.00 93.00 95 ALA A CA 1
ATOM 781 C C . ALA A 1 95 ? 2.703 2.781 -4.876 1.00 93.00 95 ALA A C 1
ATOM 783 O O . ALA A 1 95 ? 2.596 3.895 -5.389 1.00 93.00 95 ALA A O 1
ATOM 784 N N . TYR A 1 96 ? 3.874 2.140 -4.824 1.00 92.62 96 TYR A N 1
ATOM 785 C CA . TYR A 1 96 ? 5.125 2.659 -5.378 1.00 92.62 96 TYR A CA 1
ATOM 786 C C . TYR A 1 96 ? 5.066 2.816 -6.903 1.00 92.62 96 TYR A C 1
ATOM 788 O O . TYR A 1 96 ? 5.450 3.857 -7.443 1.00 92.62 96 TYR A O 1
ATOM 796 N N . LYS A 1 97 ? 4.551 1.805 -7.616 1.00 92.50 97 LYS A N 1
ATOM 797 C CA . LYS A 1 97 ? 4.389 1.816 -9.079 1.00 92.50 97 LYS A CA 1
ATOM 798 C C . LYS A 1 97 ? 3.553 3.004 -9.548 1.00 92.50 97 LYS A C 1
ATOM 800 O O . LYS A 1 97 ? 3.912 3.633 -10.540 1.00 92.50 97 LYS A O 1
ATOM 805 N N . PHE A 1 98 ? 2.488 3.334 -8.822 1.00 93.56 98 PHE A N 1
ATOM 806 C CA . PHE A 1 98 ? 1.638 4.493 -9.106 1.00 93.56 98 PHE A CA 1
ATOM 807 C C . PHE A 1 98 ? 2.123 5.791 -8.446 1.00 93.56 98 PHE A C 1
ATOM 809 O O . PHE A 1 98 ? 1.531 6.842 -8.674 1.00 93.56 98 PHE A O 1
ATOM 816 N N . SER A 1 99 ? 3.231 5.741 -7.696 1.00 92.25 99 SER A N 1
ATOM 817 C CA . SER A 1 99 ? 3.799 6.882 -6.966 1.00 92.25 99 SER A CA 1
ATOM 818 C C . SER A 1 99 ? 2.737 7.593 -6.126 1.00 92.25 99 SER A C 1
ATOM 820 O O . SER A 1 99 ? 2.602 8.813 -6.201 1.00 92.25 99 SER A O 1
ATOM 822 N N . LEU A 1 100 ? 1.957 6.797 -5.387 1.00 91.31 100 LEU A N 1
ATOM 823 C CA . LEU A 1 100 ? 0.882 7.306 -4.544 1.00 91.31 100 LEU A CA 1
ATOM 824 C C . LEU A 1 100 ? 1.455 8.106 -3.375 1.00 91.31 100 LEU A C 1
ATOM 826 O O . LEU A 1 100 ? 2.480 7.716 -2.800 1.00 91.31 100 LEU A O 1
ATOM 830 N N . ASP A 1 101 ? 0.787 9.199 -3.027 1.00 90.06 101 ASP A N 1
ATOM 831 C CA . ASP A 1 101 ? 1.062 9.965 -1.814 1.00 90.06 101 ASP A CA 1
ATOM 832 C C . ASP A 1 101 ? 0.377 9.353 -0.572 1.00 90.06 101 ASP A C 1
ATOM 834 O O . ASP A 1 101 ? -0.291 8.319 -0.637 1.00 90.06 101 ASP A O 1
ATOM 838 N N . LYS A 1 102 ? 0.560 9.972 0.602 1.00 87.50 102 LYS A N 1
ATOM 839 C CA . LYS A 1 102 ? -0.011 9.465 1.863 1.00 87.50 102 LYS A CA 1
ATOM 840 C C . LYS A 1 102 ? -1.546 9.467 1.876 1.00 87.50 102 LYS A C 1
ATOM 842 O O . LYS A 1 102 ? -2.137 8.549 2.441 1.00 87.50 102 LYS A O 1
ATOM 847 N N . GLU A 1 103 ? -2.184 10.472 1.276 1.00 86.88 103 GLU A N 1
ATOM 848 C CA . GLU A 1 103 ? -3.648 10.578 1.217 1.00 86.88 103 GLU A CA 1
ATOM 849 C C . GLU A 1 103 ? -4.223 9.540 0.239 1.00 86.88 103 GLU A C 1
ATOM 851 O O . GLU A 1 103 ? -5.229 8.892 0.528 1.00 86.88 103 GLU A O 1
ATOM 856 N N . GLU A 1 104 ? -3.547 9.316 -0.886 1.00 92.50 104 GLU A N 1
ATOM 857 C CA . GLU A 1 104 ? -3.892 8.304 -1.884 1.00 92.50 104 GLU A CA 1
ATOM 858 C C . GLU A 1 104 ? -3.693 6.880 -1.349 1.00 92.50 104 GLU A C 1
ATOM 860 O O . GLU A 1 104 ? -4.521 6.009 -1.609 1.00 92.50 104 GLU A O 1
ATOM 865 N N . ILE A 1 105 ? -2.649 6.621 -0.555 1.00 91.25 105 ILE A N 1
ATOM 866 C CA . ILE A 1 105 ? -2.459 5.326 0.122 1.00 91.25 105 ILE A CA 1
ATOM 867 C C . ILE A 1 105 ? -3.598 5.056 1.116 1.00 91.25 105 ILE A C 1
ATOM 869 O O . ILE A 1 105 ? -4.131 3.945 1.153 1.00 91.25 105 ILE A O 1
ATOM 873 N N . ALA A 1 106 ? -4.005 6.060 1.895 1.00 88.94 106 ALA A N 1
ATOM 874 C CA . ALA A 1 106 ? -5.148 5.942 2.798 1.00 88.94 106 ALA A CA 1
ATOM 875 C C . ALA A 1 106 ? -6.436 5.618 2.022 1.00 88.94 106 ALA A C 1
ATOM 877 O O . ALA A 1 106 ? -7.165 4.680 2.365 1.00 88.94 106 ALA A O 1
ATOM 878 N N . ALA A 1 107 ? -6.682 6.341 0.926 1.00 91.31 107 ALA A N 1
ATOM 879 C CA . ALA A 1 107 ? -7.827 6.104 0.055 1.00 91.31 107 ALA A CA 1
ATOM 880 C C . ALA A 1 107 ? -7.772 4.713 -0.605 1.00 91.31 107 ALA A C 1
ATOM 882 O O . ALA A 1 107 ? -8.802 4.051 -0.712 1.00 91.31 107 ALA A O 1
ATOM 883 N N . LEU A 1 108 ? -6.585 4.228 -0.986 1.00 93.44 108 LEU A N 1
ATOM 884 C CA . LEU A 1 108 ? -6.369 2.907 -1.584 1.00 93.44 108 LEU A CA 1
ATOM 885 C C . LEU A 1 108 ? -6.799 1.800 -0.621 1.00 93.44 108 LEU A C 1
ATOM 887 O O . LEU A 1 108 ? -7.543 0.897 -1.008 1.00 93.44 108 LEU A O 1
ATOM 891 N N . VAL A 1 109 ? -6.340 1.871 0.628 1.00 91.06 109 VAL A N 1
ATOM 892 C CA . VAL A 1 109 ? -6.675 0.889 1.666 1.00 91.06 109 VAL A CA 1
ATOM 893 C C . VAL A 1 109 ? -8.175 0.913 1.964 1.00 91.06 109 VAL A C 1
ATOM 895 O O . VAL A 1 109 ? -8.805 -0.146 2.013 1.00 91.06 109 VAL A O 1
ATOM 898 N N . TYR A 1 110 ? -8.755 2.110 2.091 1.00 89.00 110 TYR A N 1
ATOM 899 C CA . TYR A 1 110 ? -10.175 2.297 2.388 1.00 89.00 110 TYR A CA 1
ATOM 900 C C . TYR A 1 110 ? -11.091 1.798 1.262 1.00 89.00 110 TYR A C 1
ATOM 902 O O . TYR A 1 110 ? -11.991 1.005 1.513 1.00 89.00 110 TYR A O 1
ATOM 910 N N . LEU A 1 111 ? -10.843 2.205 0.011 1.00 91.06 111 LEU A N 1
ATOM 911 C CA . LEU A 1 111 ? -11.663 1.838 -1.155 1.00 91.06 111 LEU A CA 1
ATOM 912 C C . LEU A 1 111 ? -11.708 0.330 -1.409 1.00 91.06 111 LEU A C 1
ATOM 914 O O . LEU A 1 111 ? -12.689 -0.181 -1.946 1.00 91.06 111 LEU A O 1
ATOM 918 N N . ASN A 1 112 ? -10.633 -0.373 -1.058 1.00 92.19 112 ASN A N 1
ATOM 919 C CA . ASN A 1 112 ? -10.485 -1.801 -1.312 1.00 92.19 112 ASN A CA 1
ATOM 920 C C . ASN A 1 112 ? -10.743 -2.665 -0.072 1.00 92.19 112 ASN A C 1
ATOM 922 O O . ASN A 1 112 ? -10.514 -3.873 -0.137 1.00 92.19 112 ASN A O 1
ATOM 926 N N . ASN A 1 113 ? -11.213 -2.072 1.034 1.00 89.44 113 ASN A N 1
ATOM 927 C CA . ASN A 1 113 ? -11.462 -2.750 2.309 1.00 89.44 113 ASN A CA 1
ATOM 928 C C . ASN A 1 113 ? -10.279 -3.634 2.745 1.00 89.44 113 ASN A C 1
ATOM 930 O O . ASN A 1 113 ? -10.449 -4.801 3.102 1.00 89.44 113 ASN A O 1
ATOM 934 N N . ILE A 1 114 ? -9.060 -3.103 2.646 1.00 89.38 114 ILE A N 1
ATOM 935 C CA . ILE A 1 114 ? -7.855 -3.854 2.993 1.00 89.38 114 ILE A CA 1
ATOM 936 C C . ILE A 1 114 ? -7.640 -3.746 4.500 1.00 89.38 114 ILE A C 1
ATOM 938 O O . ILE A 1 114 ? -7.375 -2.670 5.017 1.00 89.38 114 ILE A O 1
ATOM 942 N N . GLU A 1 115 ? -7.721 -4.874 5.198 1.00 82.75 115 GLU A N 1
ATOM 943 C CA . GLU A 1 115 ? -7.485 -4.951 6.649 1.00 82.75 115 GLU A CA 1
ATOM 944 C C . GLU A 1 115 ? -6.080 -5.470 6.986 1.00 82.75 115 GLU A C 1
ATOM 946 O O . GLU A 1 115 ? -5.597 -5.335 8.107 1.00 82.75 115 GLU A O 1
ATOM 951 N N . ASN A 1 116 ? -5.400 -6.076 6.011 1.00 80.81 116 ASN A N 1
ATOM 952 C CA . ASN A 1 116 ? -4.061 -6.624 6.166 1.00 80.81 116 ASN A CA 1
ATOM 953 C C . ASN A 1 116 ? -3.304 -6.509 4.841 1.00 80.81 116 ASN A C 1
ATOM 955 O O . ASN A 1 116 ? -3.808 -6.905 3.788 1.00 80.81 116 ASN A O 1
ATOM 959 N N . ILE A 1 117 ? -2.068 -6.012 4.904 1.00 75.94 117 ILE A N 1
ATOM 960 C CA . ILE A 1 117 ? -1.216 -5.769 3.733 1.00 75.94 117 ILE A CA 1
ATOM 961 C C . ILE A 1 117 ? -1.013 -7.018 2.855 1.00 75.94 117 ILE A C 1
ATOM 963 O O . ILE A 1 117 ? -0.848 -6.905 1.642 1.00 75.94 117 ILE A O 1
ATOM 967 N N . ASN A 1 118 ? -1.058 -8.210 3.460 1.00 80.69 118 ASN A N 1
ATOM 968 C CA . ASN A 1 118 ? -0.823 -9.490 2.795 1.00 80.69 118 ASN A CA 1
ATOM 969 C C . ASN A 1 118 ? -2.095 -10.094 2.167 1.00 80.69 118 ASN A C 1
ATOM 971 O O . ASN A 1 118 ? -2.033 -11.192 1.621 1.00 80.69 118 ASN A O 1
ATOM 975 N N . MET A 1 119 ? -3.254 -9.426 2.251 1.00 79.31 119 MET A N 1
ATOM 976 C CA . MET A 1 119 ? -4.537 -9.957 1.756 1.00 79.31 119 MET A CA 1
ATOM 977 C C . MET A 1 119 ? -4.840 -9.643 0.285 1.00 79.31 119 MET A C 1
ATOM 979 O O . MET A 1 119 ? -5.889 -10.055 -0.215 1.00 79.31 119 MET A O 1
ATOM 983 N N . ILE A 1 120 ? -3.965 -8.939 -0.438 1.00 85.38 120 ILE A N 1
ATOM 984 C CA . ILE A 1 120 ? -4.185 -8.724 -1.872 1.00 85.38 120 ILE A CA 1
ATOM 985 C C . ILE A 1 120 ? -3.890 -10.009 -2.663 1.00 85.38 120 ILE A C 1
ATOM 987 O O . ILE A 1 120 ? -2.921 -10.715 -2.395 1.00 85.38 120 ILE A O 1
ATOM 991 N N . ILE A 1 121 ? -4.752 -10.346 -3.628 1.00 89.19 121 ILE A N 1
ATOM 992 C CA . ILE A 1 121 ? -4.712 -11.628 -4.352 1.00 89.19 121 ILE A CA 1
ATOM 993 C C . ILE A 1 121 ? -4.624 -11.362 -5.852 1.00 89.19 121 ILE A C 1
ATOM 995 O O . ILE A 1 121 ? -5.418 -10.594 -6.396 1.00 89.19 121 ILE A O 1
ATOM 999 N N . ALA A 1 122 ? -3.695 -12.042 -6.525 1.00 92.94 122 ALA A N 1
ATOM 1000 C CA . ALA A 1 122 ? -3.554 -11.978 -7.975 1.00 92.94 122 ALA A CA 1
ATOM 1001 C C . ALA A 1 122 ? -4.863 -12.338 -8.705 1.00 92.94 122 ALA A C 1
ATOM 1003 O O . ALA A 1 122 ? -5.618 -13.214 -8.283 1.00 92.94 122 ALA A O 1
ATOM 1004 N N . GLY A 1 123 ? -5.130 -11.651 -9.813 1.00 91.88 123 GLY A N 1
ATOM 1005 C CA . GLY A 1 123 ? -6.339 -11.789 -10.621 1.00 91.88 123 GLY A CA 1
ATOM 1006 C C . GLY A 1 123 ? -7.519 -10.934 -10.153 1.00 91.88 123 GLY A C 1
ATOM 1007 O O . GLY A 1 123 ? -8.438 -10.726 -10.945 1.00 91.88 123 GLY A O 1
ATOM 1008 N N . LYS A 1 124 ? -7.498 -10.397 -8.924 1.00 94.56 124 LYS A N 1
ATOM 1009 C CA . LYS A 1 124 ? -8.514 -9.446 -8.448 1.00 94.56 124 LYS A CA 1
ATOM 1010 C C . LYS A 1 124 ? -8.247 -8.029 -8.961 1.00 94.56 124 LYS A C 1
ATOM 1012 O O . LYS A 1 124 ? -7.110 -7.666 -9.262 1.00 94.56 124 LYS A O 1
ATOM 1017 N N . ILE A 1 125 ? -9.314 -7.235 -9.028 1.00 96.25 125 ILE A N 1
ATOM 1018 C CA . ILE A 1 125 ? -9.238 -5.802 -9.311 1.00 96.25 125 ILE A CA 1
ATOM 1019 C C . ILE A 1 125 ? -8.978 -5.045 -8.011 1.00 96.25 125 ILE A C 1
ATOM 1021 O O . ILE A 1 125 ? -9.679 -5.249 -7.023 1.00 96.25 125 ILE A O 1
ATOM 1025 N N . LEU A 1 126 ? -7.979 -4.172 -8.051 1.00 96.31 126 LEU A N 1
ATOM 1026 C CA . LEU A 1 126 ? -7.639 -3.194 -7.034 1.00 96.31 126 LEU A CA 1
ATOM 1027 C C . LEU A 1 126 ? -7.967 -1.799 -7.575 1.00 96.31 126 LEU A C 1
ATOM 1029 O O . LEU A 1 126 ? -7.564 -1.443 -8.681 1.00 96.31 126 LEU A O 1
ATOM 1033 N N . LEU A 1 127 ? -8.715 -1.021 -6.809 1.00 97.00 127 LEU A N 1
ATOM 1034 C CA . LEU A 1 127 ? -9.105 0.344 -7.141 1.00 97.00 127 LEU A CA 1
ATOM 1035 C C . LEU A 1 127 ? -7.998 1.312 -6.724 1.00 97.00 127 LEU A C 1
ATOM 1037 O O . LEU A 1 127 ? -7.768 1.496 -5.533 1.00 97.00 127 LEU A O 1
ATOM 1041 N N . ILE A 1 128 ? -7.317 1.920 -7.690 1.00 97.31 128 ILE A N 1
ATOM 1042 C CA . ILE A 1 128 ? -6.224 2.868 -7.464 1.00 97.31 128 ILE A CA 1
ATOM 1043 C C . ILE A 1 128 ? -6.783 4.296 -7.460 1.00 97.31 128 ILE A C 1
ATOM 1045 O O . ILE A 1 128 ? -7.289 4.732 -8.497 1.00 97.31 128 ILE A O 1
ATOM 1049 N N . PRO A 1 129 ? -6.706 5.035 -6.342 1.00 96.19 129 PRO A N 1
ATOM 1050 C CA . PRO A 1 129 ? -7.099 6.437 -6.297 1.00 96.19 129 PRO A CA 1
ATOM 1051 C C . PRO A 1 129 ? -5.987 7.347 -6.832 1.00 96.19 129 PRO A C 1
ATOM 1053 O O . PRO A 1 129 ? -4.804 7.107 -6.592 1.00 96.19 129 PRO A O 1
ATOM 1056 N N . ARG A 1 130 ? -6.381 8.421 -7.515 1.00 94.88 130 ARG A N 1
ATOM 1057 C CA . ARG A 1 130 ? -5.520 9.537 -7.912 1.00 94.88 130 ARG A CA 1
ATOM 1058 C C . ARG A 1 130 ? -6.187 10.847 -7.538 1.00 94.88 130 ARG A C 1
ATOM 1060 O O . ARG A 1 130 ? -7.362 11.033 -7.849 1.00 94.88 130 ARG A O 1
ATOM 1067 N N . LYS A 1 131 ? -5.474 11.754 -6.885 1.00 91.50 131 LYS A N 1
ATOM 1068 C CA . LYS A 1 131 ? -6.018 13.076 -6.555 1.00 91.50 131 LYS A CA 1
ATOM 1069 C C . LYS A 1 131 ? -6.300 13.887 -7.830 1.00 91.50 131 LYS A C 1
ATOM 1071 O O . LYS A 1 131 ? -5.499 13.847 -8.765 1.00 91.50 131 LYS A O 1
ATOM 1076 N N . LYS A 1 132 ? -7.448 14.570 -7.858 1.00 88.25 132 LYS A N 1
ATOM 1077 C CA . LYS A 1 132 ? -7.845 15.508 -8.925 1.00 88.25 132 LYS A CA 1
ATOM 1078 C C . LYS A 1 132 ? -7.008 16.783 -8.925 1.00 88.25 132 LYS A C 1
ATOM 1080 O O . LYS A 1 132 ? -6.586 17.205 -7.824 1.00 88.25 132 LYS A O 1
#

Foldseek 3Di:
DVVVVVVVVVVVVVVVVVVVVVVVVVPPPDDDDDDDDPVCVVVVVPPQDDLVVLVVLLVVLLVVVVPDDDPDQPLVQWDKDKDAAAPPDWLSNVCSVVSPDSSQSNVQCVVQVPNDRPPDDGRDIGIGIDGD

Secondary structure (DSSP, 8-state):
-HHHHHHHHHHHHHHHHHHHHHHHHH--S--S-----HHHHHHHTT-PPPHHHHHHHHHHHHHHHHHS------GGGEEEEEEEPPTT--HHHHHHHTT--HHHHHHHHHHTT-SSGGG--TTSEEEEEEE-

Sequence (132 aa):
MKKALIWIILLVLLLPSIFILYFISSNNFITDSGAINQENAEKITDIKLKKEDYNIIIQEFLNNQQDKGKEEIDLSKFEVFPYQIVWKDTLADIAYKFSLDKEEIAALVYLNNIENINMIIAGKILLIPRKK

pLDDT: mean 74.27, std 19.02, range [37.91, 97.44]